Protein AF-A0AAW5KDQ7-F1 (afdb_monomer_lite)

pLDDT: mean 84.63, std 13.93, range [36.97, 95.44]

Structure (mmCIF, N/CA/C/O backbone):
data_AF-A0AAW5KDQ7-F1
#
_entry.id   AF-A0AAW5KDQ7-F1
#
loop_
_atom_site.group_PDB
_atom_site.id
_atom_site.type_symbol
_atom_site.label_atom_id
_atom_site.label_alt_id
_atom_site.label_comp_id
_atom_site.label_asym_id
_atom_site.label_entity_id
_atom_site.label_seq_id
_atom_site.pdbx_PDB_ins_code
_atom_site.Cartn_x
_atom_site.Cartn_y
_atom_site.Cartn_z
_atom_site.occupancy
_atom_site.B_iso_or_equiv
_atom_site.auth_seq_id
_atom_site.auth_comp_id
_atom_site.auth_asym_id
_atom_site.auth_atom_id
_atom_site.pdbx_PDB_model_num
ATOM 1 N N . MET A 1 1 ? -2.902 6.322 -20.252 1.00 59.44 1 MET A N 1
ATOM 2 C CA . MET A 1 1 ? -1.866 6.041 -19.230 1.00 59.44 1 MET A CA 1
ATOM 3 C C . MET A 1 1 ? -0.548 6.624 -19.722 1.00 59.44 1 MET A C 1
ATOM 5 O O . MET A 1 1 ? -0.317 6.558 -20.923 1.00 59.44 1 MET A O 1
ATOM 9 N N . SER A 1 2 ? 0.254 7.277 -18.873 1.00 84.69 2 SER A N 1
ATOM 10 C CA . SER A 1 2 ? 1.511 7.914 -19.305 1.00 84.69 2 SER A CA 1
ATOM 11 C C . SER A 1 2 ? 2.696 6.954 -19.170 1.00 84.69 2 SER A C 1
ATOM 13 O O . SER A 1 2 ? 2.757 6.176 -18.221 1.00 84.69 2 SER A O 1
ATOM 15 N N . MET A 1 3 ? 3.668 7.049 -20.084 1.00 85.94 3 MET A N 1
ATOM 16 C CA . MET A 1 3 ? 4.893 6.234 -20.058 1.00 85.94 3 MET A CA 1
ATOM 17 C C . MET A 1 3 ? 5.650 6.366 -18.724 1.00 85.94 3 MET A C 1
ATOM 19 O O . MET A 1 3 ? 6.120 5.379 -18.172 1.00 85.94 3 MET A O 1
ATOM 23 N N . ALA A 1 4 ? 5.703 7.574 -18.153 1.00 86.38 4 ALA A N 1
ATOM 24 C CA . ALA A 1 4 ? 6.317 7.809 -16.845 1.00 86.38 4 ALA A CA 1
ATOM 25 C C . ALA A 1 4 ? 5.598 7.065 -15.703 1.00 86.38 4 ALA A C 1
ATOM 27 O O . ALA A 1 4 ? 6.248 6.541 -14.799 1.00 86.38 4 ALA A O 1
ATOM 28 N N . GLY A 1 5 ? 4.263 6.983 -15.760 1.00 86.25 5 GLY A N 1
ATOM 29 C CA . GLY A 1 5 ? 3.470 6.217 -14.800 1.00 86.25 5 GLY A CA 1
ATOM 30 C C . GLY A 1 5 ? 3.750 4.717 -14.884 1.00 86.25 5 GLY A C 1
ATOM 31 O O . GLY A 1 5 ? 3.881 4.069 -13.848 1.00 86.25 5 GLY A O 1
ATOM 32 N N . GLU A 1 6 ? 3.911 4.175 -16.095 1.00 90.88 6 GLU A N 1
ATOM 33 C CA . GLU A 1 6 ? 4.278 2.764 -16.276 1.00 90.88 6 GLU A CA 1
ATOM 34 C C . GLU A 1 6 ? 5.692 2.460 -15.792 1.00 90.88 6 GLU A C 1
ATOM 36 O O . GLU A 1 6 ? 5.890 1.466 -15.098 1.00 90.88 6 GLU A O 1
ATOM 41 N N . ILE A 1 7 ? 6.661 3.338 -16.075 1.00 92.12 7 ILE A N 1
ATOM 42 C CA . ILE A 1 7 ? 8.038 3.185 -15.585 1.00 92.12 7 ILE A CA 1
ATOM 43 C C . ILE A 1 7 ? 8.063 3.147 -14.055 1.00 92.12 7 ILE A C 1
ATOM 45 O O . ILE A 1 7 ? 8.675 2.250 -13.481 1.00 92.12 7 ILE A O 1
ATOM 49 N N . ARG A 1 8 ? 7.354 4.065 -13.385 1.00 92.38 8 ARG A N 1
ATOM 50 C CA . ARG A 1 8 ? 7.271 4.083 -11.917 1.00 92.38 8 ARG A CA 1
ATOM 51 C C . ARG A 1 8 ? 6.611 2.811 -11.373 1.00 92.38 8 ARG A C 1
ATOM 53 O O . ARG A 1 8 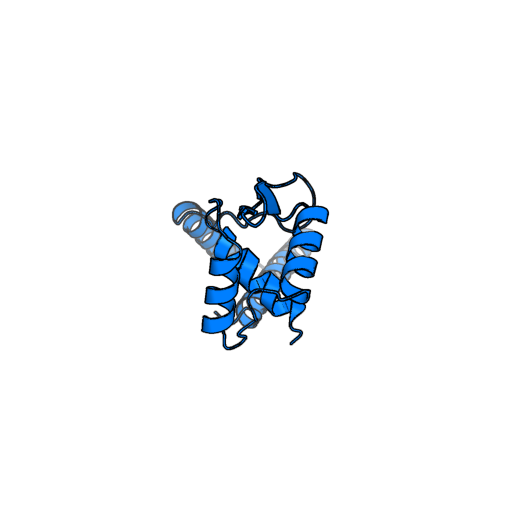? 7.084 2.255 -10.386 1.00 92.38 8 ARG A O 1
ATOM 60 N N . ARG A 1 9 ? 5.549 2.314 -12.021 1.00 90.38 9 ARG A N 1
ATOM 61 C CA . ARG A 1 9 ? 4.893 1.050 -11.636 1.00 90.38 9 ARG A CA 1
ATOM 62 C C . ARG A 1 9 ? 5.804 -0.164 -11.800 1.00 90.38 9 ARG A C 1
ATOM 64 O O . ARG A 1 9 ? 5.819 -1.017 -10.917 1.00 90.38 9 ARG A O 1
ATOM 71 N N . ALA A 1 10 ? 6.539 -0.247 -12.905 1.00 92.69 10 ALA A N 1
ATOM 72 C CA . ALA A 1 10 ? 7.488 -1.325 -13.151 1.00 92.69 10 ALA A CA 1
ATOM 73 C C . ALA A 1 10 ? 8.652 -1.278 -12.152 1.00 92.69 10 ALA A C 1
ATOM 75 O O . ALA A 1 10 ? 8.955 -2.290 -11.533 1.00 92.69 10 ALA A O 1
ATOM 76 N N . ALA A 1 11 ? 9.235 -0.100 -11.916 1.00 91.56 11 ALA A N 1
ATOM 77 C CA . ALA A 1 11 ? 10.316 0.081 -10.949 1.00 91.56 11 ALA A CA 1
ATOM 78 C C . ALA A 1 11 ? 9.894 -0.320 -9.527 1.00 91.56 11 ALA A C 1
ATOM 80 O O . ALA A 1 11 ? 10.592 -1.087 -8.875 1.00 91.56 11 ALA A O 1
ATOM 81 N N . ARG A 1 12 ? 8.716 0.125 -9.066 1.00 90.19 12 ARG A N 1
ATOM 82 C CA . ARG A 1 12 ? 8.183 -0.270 -7.750 1.00 90.19 12 ARG A CA 1
ATOM 83 C C . ARG A 1 12 ? 7.931 -1.768 -7.639 1.00 90.19 12 ARG A C 1
ATOM 85 O O . ARG A 1 12 ? 8.109 -2.314 -6.563 1.00 90.19 12 ARG A O 1
ATOM 92 N N . HIS A 1 13 ? 7.507 -2.416 -8.722 1.00 90.94 13 HIS A N 1
ATOM 93 C CA . HIS A 1 13 ? 7.322 -3.864 -8.728 1.00 90.94 13 HIS A CA 1
ATOM 94 C C . HIS A 1 13 ? 8.655 -4.609 -8.637 1.00 90.94 13 HIS A C 1
ATOM 96 O O . HIS A 1 13 ? 8.773 -5.516 -7.824 1.00 90.94 13 HIS A O 1
ATOM 102 N N . VAL A 1 14 ? 9.648 -4.205 -9.434 1.00 93.44 14 VAL A N 1
ATOM 103 C CA . VAL A 1 14 ? 10.977 -4.832 -9.443 1.00 93.44 14 VAL A CA 1
ATOM 104 C C . VAL A 1 14 ? 11.667 -4.665 -8.094 1.00 93.44 14 VAL A C 1
ATOM 106 O O . VAL A 1 14 ? 12.154 -5.639 -7.551 1.00 93.44 14 VAL A O 1
ATOM 109 N N . TYR A 1 15 ? 11.649 -3.466 -7.510 1.00 91.62 15 TYR A N 1
ATOM 110 C CA . TYR A 1 15 ? 12.357 -3.190 -6.255 1.00 91.62 15 TYR A CA 1
ATOM 111 C C . TYR A 1 15 ? 11.576 -3.592 -4.990 1.00 91.62 15 TYR A C 1
ATOM 113 O O . TYR A 1 15 ? 12.027 -3.311 -3.880 1.00 91.62 15 TYR A O 1
ATOM 121 N N . ALA A 1 16 ? 10.391 -4.200 -5.123 1.00 85.25 16 ALA A N 1
ATOM 122 C CA . ALA A 1 16 ? 9.498 -4.488 -3.996 1.00 85.25 16 ALA A CA 1
ATOM 123 C C . ALA A 1 16 ? 10.083 -5.478 -2.976 1.00 85.25 16 ALA A C 1
ATOM 125 O O . ALA A 1 16 ? 9.658 -5.485 -1.823 1.00 85.25 16 ALA A O 1
ATOM 126 N N . ASP A 1 17 ? 11.040 -6.312 -3.383 1.00 83.56 17 ASP A N 1
ATOM 127 C CA . ASP A 1 17 ? 11.721 -7.277 -2.512 1.00 83.56 17 ASP A CA 1
ATOM 128 C C . ASP A 1 17 ? 12.830 -6.639 -1.642 1.00 83.56 17 ASP A C 1
ATOM 130 O O . ASP A 1 17 ? 13.455 -7.315 -0.817 1.00 83.56 17 ASP A O 1
ATOM 134 N N . GLY A 1 18 ? 13.075 -5.333 -1.821 1.00 84.00 18 GLY A N 1
ATOM 135 C CA . GLY A 1 18 ? 14.098 -4.563 -1.117 1.00 84.00 18 GLY A CA 1
ATOM 136 C C . GLY A 1 18 ? 15.538 -4.887 -1.529 1.00 84.00 18 GLY A C 1
ATOM 137 O O . GLY A 1 18 ? 16.472 -4.359 -0.917 1.00 84.00 18 GLY A O 1
ATOM 138 N N . GLN A 1 19 ? 15.743 -5.738 -2.536 1.00 90.44 19 GLN A N 1
ATOM 139 C CA . GLN A 1 19 ? 17.062 -6.109 -3.033 1.00 90.44 19 GLN A CA 1
ATOM 140 C C . GLN A 1 19 ? 17.585 -5.098 -4.060 1.00 90.44 19 GLN A C 1
ATOM 142 O O . GLN A 1 19 ? 16.921 -4.142 -4.464 1.00 90.44 19 GLN A O 1
ATOM 147 N N . ALA A 1 20 ? 18.854 -5.274 -4.424 1.00 93.44 20 ALA A N 1
ATOM 148 C CA . ALA A 1 20 ? 19.516 -4.479 -5.443 1.00 93.44 20 ALA A CA 1
ATOM 149 C C . ALA A 1 20 ? 19.193 -5.027 -6.835 1.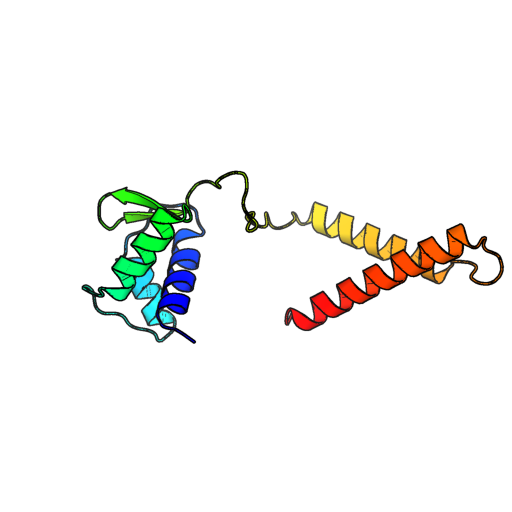00 93.44 20 ALA A C 1
ATOM 151 O O . ALA A 1 20 ? 19.491 -6.185 -7.116 1.00 93.44 20 ALA A O 1
ATOM 152 N N . HIS A 1 21 ? 18.693 -4.165 -7.713 1.00 95.44 21 HIS A N 1
ATOM 153 C CA . HIS A 1 21 ? 18.322 -4.517 -9.079 1.00 95.44 21 HIS A CA 1
ATOM 154 C C . HIS A 1 21 ? 18.926 -3.557 -10.093 1.00 95.44 21 HIS A C 1
ATOM 156 O O . HIS A 1 21 ? 19.124 -2.365 -9.831 1.00 95.44 21 HIS A O 1
ATOM 162 N N . GLU A 1 22 ? 19.196 -4.076 -11.282 1.00 94.44 22 GLU A N 1
ATOM 163 C CA . GLU A 1 22 ? 19.685 -3.299 -12.410 1.00 94.44 22 GLU A CA 1
ATOM 164 C C . GLU A 1 22 ? 18.536 -2.653 -13.191 1.00 94.44 22 GLU A C 1
ATOM 166 O O . GLU A 1 22 ? 17.431 -3.184 -13.302 1.00 94.44 22 GLU A O 1
ATOM 171 N N . ASN A 1 23 ? 18.826 -1.537 -13.866 1.00 91.81 23 ASN A N 1
ATOM 172 C CA . ASN A 1 23 ? 17.874 -0.907 -14.788 1.00 91.81 23 ASN A CA 1
ATOM 173 C C . ASN A 1 23 ? 17.345 -1.873 -15.862 1.00 91.81 23 ASN A C 1
ATOM 175 O O . ASN A 1 23 ? 16.261 -1.648 -16.398 1.00 91.81 23 ASN A O 1
ATOM 179 N N . ALA A 1 24 ? 18.114 -2.912 -16.211 1.00 92.69 24 ALA A N 1
ATOM 180 C CA . ALA A 1 24 ? 17.696 -3.937 -17.159 1.00 92.69 24 ALA A CA 1
ATOM 181 C C . ALA A 1 24 ? 16.418 -4.651 -16.706 1.00 92.69 24 ALA A C 1
ATOM 183 O O . ALA A 1 24 ? 15.504 -4.800 -17.509 1.00 92.69 24 ALA A O 1
ATOM 184 N N . GLU A 1 25 ? 16.303 -4.962 -15.419 1.00 94.81 25 GLU A N 1
ATOM 185 C CA . GLU A 1 25 ? 15.167 -5.694 -14.858 1.00 94.81 25 GLU A CA 1
ATOM 186 C C . GLU A 1 25 ? 13.878 -4.861 -14.913 1.00 94.81 25 GLU A C 1
ATOM 188 O O . GLU A 1 25 ? 12.807 -5.377 -15.232 1.00 94.81 25 GLU A O 1
ATOM 193 N N . VAL A 1 26 ? 13.983 -3.539 -14.722 1.00 94.25 26 VAL A N 1
ATOM 194 C CA . VAL A 1 26 ? 12.861 -2.603 -14.922 1.00 94.25 26 VAL A CA 1
ATOM 195 C C . VAL A 1 26 ? 12.425 -2.555 -16.387 1.00 94.25 26 VAL A C 1
ATOM 197 O O . VAL A 1 26 ? 11.230 -2.472 -16.672 1.00 94.25 26 VAL A O 1
ATOM 200 N N . ARG A 1 27 ? 13.366 -2.631 -17.336 1.00 94.25 27 ARG A N 1
ATOM 201 C CA . ARG A 1 27 ? 13.030 -2.698 -18.770 1.00 94.25 27 ARG A CA 1
ATOM 202 C C . ARG A 1 27 ? 12.359 -4.016 -19.129 1.00 94.25 27 ARG A C 1
ATOM 204 O O . ARG A 1 27 ? 11.405 -3.999 -19.901 1.00 94.25 27 ARG A O 1
ATOM 211 N N . ASP A 1 28 ? 12.825 -5.123 -18.565 1.00 95.06 28 ASP A N 1
ATOM 212 C CA . ASP A 1 28 ? 12.241 -6.442 -18.802 1.00 95.06 28 ASP A CA 1
ATOM 213 C C . ASP A 1 28 ? 10.813 -6.512 -18.252 1.00 95.06 28 ASP A C 1
ATOM 215 O O . ASP A 1 28 ? 9.917 -7.052 -18.901 1.00 95.06 28 ASP A O 1
ATOM 219 N N . GLU A 1 29 ? 10.571 -5.905 -17.088 1.00 93.81 29 GLU A N 1
ATOM 220 C CA . GLU A 1 29 ? 9.229 -5.751 -16.524 1.00 93.81 29 GLU A CA 1
ATOM 221 C C . GLU A 1 29 ? 8.331 -4.870 -17.407 1.00 93.81 29 GLU A C 1
ATOM 223 O O . GLU A 1 29 ? 7.181 -5.215 -17.681 1.00 93.81 29 GLU A O 1
ATOM 228 N N . LEU A 1 30 ? 8.854 -3.753 -17.915 1.00 92.81 30 LEU A N 1
ATOM 229 C CA . LEU A 1 30 ? 8.137 -2.889 -18.853 1.00 92.81 30 LEU A CA 1
ATOM 230 C C . LEU A 1 30 ? 7.791 -3.612 -20.163 1.00 92.81 30 LEU A C 1
ATOM 232 O O . LEU A 1 30 ? 6.663 -3.502 -20.643 1.00 92.81 30 LEU A O 1
ATOM 236 N N . ALA A 1 31 ? 8.720 -4.396 -20.714 1.00 93.38 31 ALA A N 1
ATOM 237 C CA . ALA A 1 31 ? 8.486 -5.211 -21.901 1.00 93.38 31 ALA A CA 1
ATOM 238 C C . ALA A 1 31 ? 7.407 -6.277 -21.652 1.00 93.38 31 ALA A C 1
ATOM 240 O O . ALA A 1 31 ? 6.497 -6.418 -22.470 1.00 93.38 31 ALA A O 1
ATOM 241 N N . ARG A 1 32 ? 7.440 -6.958 -20.494 1.00 91.94 32 ARG A N 1
ATOM 242 C CA . ARG A 1 32 ? 6.397 -7.913 -20.070 1.00 91.94 32 ARG A CA 1
ATOM 243 C C . ARG A 1 32 ? 5.011 -7.270 -19.968 1.00 91.94 32 ARG A C 1
ATOM 245 O O . ARG A 1 32 ? 4.017 -7.923 -20.270 1.00 91.94 32 ARG A O 1
ATOM 252 N N . ARG A 1 33 ? 4.938 -5.985 -19.613 1.00 88.81 33 ARG A N 1
ATOM 253 C CA . ARG A 1 33 ? 3.694 -5.193 -19.553 1.00 88.81 33 ARG A CA 1
ATOM 254 C C . ARG A 1 33 ? 3.257 -4.594 -20.895 1.00 88.81 33 ARG A C 1
ATOM 256 O O . ARG A 1 33 ? 2.260 -3.879 -20.932 1.00 88.81 33 ARG A O 1
ATOM 263 N N . GLY A 1 34 ? 3.980 -4.857 -21.986 1.00 89.81 34 GLY A N 1
ATOM 264 C CA . GLY A 1 34 ? 3.668 -4.321 -23.315 1.00 89.81 34 GLY A CA 1
ATOM 265 C C . GLY A 1 34 ? 4.184 -2.900 -23.573 1.00 89.81 34 GLY A C 1
ATOM 266 O O . GLY A 1 34 ? 3.758 -2.265 -24.534 1.00 89.81 34 GLY A O 1
ATOM 267 N N . PHE A 1 35 ? 5.115 -2.403 -22.753 1.00 89.75 35 PHE A N 1
ATOM 268 C CA . PHE A 1 35 ? 5.728 -1.074 -22.872 1.00 89.75 35 PHE A CA 1
ATOM 269 C C . PHE A 1 35 ? 7.252 -1.161 -23.060 1.00 89.75 35 PHE A C 1
ATOM 271 O O . PHE A 1 35 ? 8.001 -0.649 -22.229 1.00 89.75 35 PHE A O 1
ATOM 278 N N . PRO A 1 36 ? 7.759 -1.809 -24.123 1.00 90.69 36 PRO A N 1
ATOM 279 C CA . PRO A 1 36 ? 9.197 -1.946 -24.319 1.00 90.69 36 PRO A CA 1
ATOM 280 C C . PRO A 1 36 ? 9.869 -0.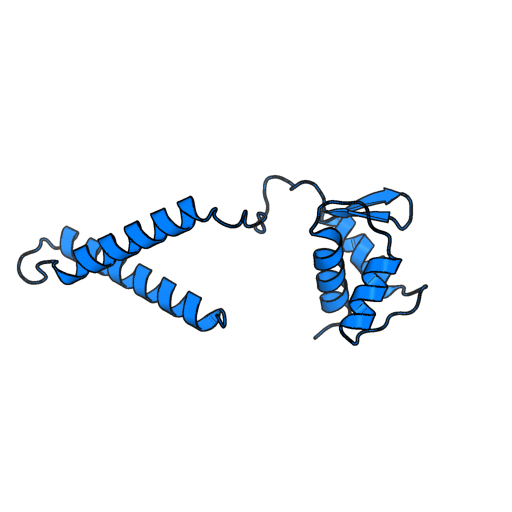572 -24.434 1.00 90.69 36 PRO A C 1
ATOM 282 O O . PRO A 1 36 ? 9.416 0.305 -25.173 1.00 90.69 36 PRO A O 1
ATOM 285 N N . VAL A 1 37 ? 10.974 -0.393 -23.712 1.00 89.75 37 VAL A N 1
ATOM 286 C CA . VAL A 1 37 ? 11.787 0.827 -23.742 1.00 89.75 37 VAL A CA 1
ATOM 287 C C . VAL A 1 37 ? 13.217 0.498 -24.179 1.00 89.75 37 VAL A C 1
ATOM 289 O O . VAL A 1 37 ? 13.766 -0.523 -23.759 1.00 89.75 37 VAL A O 1
ATOM 292 N N . PRO A 1 38 ? 13.847 1.347 -25.009 1.00 88.19 38 PRO A N 1
ATOM 293 C CA . PRO A 1 38 ? 15.211 1.118 -25.466 1.00 88.19 38 PRO A CA 1
ATOM 294 C C . PRO A 1 38 ? 16.221 1.269 -24.321 1.00 88.19 38 PRO A C 1
ATOM 296 O O . PRO A 1 38 ? 15.947 1.883 -23.282 1.00 88.19 38 PRO A O 1
ATOM 299 N N . SER A 1 39 ? 17.408 0.692 -24.501 1.00 83.38 39 SER A N 1
ATOM 300 C CA . SER A 1 39 ? 18.427 0.608 -23.452 1.00 83.38 39 SER A CA 1
ATOM 301 C C . SER A 1 39 ? 18.964 1.971 -23.003 1.00 83.38 39 SER A C 1
ATOM 303 O O . SER A 1 39 ? 19.351 2.123 -21.844 1.00 83.38 39 SER A O 1
ATOM 305 N N . ASP A 1 40 ? 18.931 2.959 -23.892 1.00 84.19 40 ASP A N 1
ATOM 306 C CA . ASP A 1 40 ? 19.368 4.341 -23.717 1.00 84.19 40 ASP A CA 1
ATOM 307 C C . ASP A 1 40 ? 18.218 5.311 -23.391 1.00 84.19 40 ASP A C 1
ATOM 309 O O . ASP A 1 40 ? 18.418 6.530 -23.412 1.00 84.19 40 ASP A O 1
ATOM 313 N N . SER A 1 41 ? 17.035 4.785 -23.047 1.00 87.88 41 SER A N 1
ATOM 314 C CA . SER A 1 41 ? 15.827 5.565 -22.770 1.00 87.88 41 SER A CA 1
ATOM 315 C C . SER A 1 41 ? 16.074 6.681 -21.750 1.00 87.88 41 SER A C 1
ATOM 317 O O . SER A 1 41 ? 16.265 6.452 -20.550 1.00 87.88 41 SER A O 1
ATOM 319 N N . ALA A 1 42 ? 16.018 7.927 -22.232 1.00 89.50 42 ALA A N 1
ATOM 320 C CA . ALA A 1 42 ? 16.091 9.114 -21.388 1.00 89.50 42 ALA A CA 1
ATOM 321 C C . ALA A 1 42 ? 14.915 9.182 -20.401 1.00 89.50 42 ALA A C 1
ATOM 323 O O . ALA A 1 42 ? 15.100 9.613 -19.266 1.00 89.50 42 ALA A O 1
ATOM 324 N N . ALA A 1 43 ? 13.737 8.694 -20.805 1.00 89.69 43 ALA A N 1
ATOM 325 C CA . ALA A 1 43 ? 12.552 8.643 -19.955 1.00 89.69 43 ALA A CA 1
ATOM 326 C C . ALA A 1 43 ? 12.758 7.716 -18.748 1.00 89.69 43 ALA A C 1
ATOM 328 O O . ALA A 1 43 ? 12.460 8.111 -17.625 1.00 89.69 43 ALA A O 1
ATOM 329 N N . LEU A 1 44 ? 13.332 6.524 -18.958 1.00 92.44 44 LEU A N 1
ATOM 330 C CA . LEU A 1 44 ? 13.648 5.598 -17.866 1.00 92.44 44 LEU A CA 1
ATOM 331 C C . LEU A 1 44 ? 14.630 6.233 -16.878 1.00 92.44 44 LEU A C 1
ATOM 333 O O . LEU A 1 44 ? 14.366 6.263 -15.678 1.00 92.44 44 LEU A O 1
ATOM 337 N N . ARG A 1 45 ? 15.734 6.795 -17.386 1.00 91.56 45 ARG A N 1
ATOM 338 C CA . ARG A 1 45 ? 16.735 7.468 -16.544 1.00 91.56 45 ARG A CA 1
ATOM 339 C C . ARG A 1 45 ? 16.133 8.630 -15.759 1.00 91.56 45 ARG A C 1
ATOM 341 O O . ARG A 1 45 ? 16.417 8.762 -14.577 1.00 91.56 45 ARG A O 1
ATOM 348 N N . SER A 1 46 ? 15.302 9.447 -16.404 1.00 93.06 46 SER A N 1
ATOM 349 C CA . SER A 1 46 ? 14.670 10.607 -15.775 1.00 93.06 46 SER A CA 1
ATOM 350 C C . SER A 1 46 ? 13.698 10.203 -14.668 1.00 93.06 46 SER A C 1
ATOM 352 O O . SER A 1 46 ? 13.745 10.792 -13.594 1.00 93.06 46 SER A O 1
ATOM 354 N N . VAL A 1 47 ? 12.871 9.175 -14.881 1.00 93.81 47 VAL A N 1
ATOM 355 C CA . VAL A 1 47 ? 11.926 8.707 -13.854 1.00 93.81 47 VAL A CA 1
ATOM 356 C C . VAL A 1 47 ? 12.660 8.075 -12.675 1.00 93.81 47 VAL A C 1
ATOM 358 O O . VAL A 1 47 ? 12.349 8.397 -11.535 1.00 93.81 47 VAL A O 1
ATOM 361 N N . LEU A 1 48 ? 13.670 7.232 -12.920 1.00 93.31 48 LEU A N 1
ATOM 362 C CA . LEU A 1 48 ? 14.475 6.655 -11.837 1.00 93.31 48 LEU A CA 1
ATOM 363 C C . LEU A 1 48 ? 15.262 7.732 -11.074 1.00 93.31 48 LEU A C 1
ATOM 365 O O . LEU A 1 48 ? 15.395 7.650 -9.857 1.00 93.31 48 LEU A O 1
ATOM 369 N N . HIS A 1 49 ? 15.741 8.771 -11.765 1.00 92.25 49 HIS A N 1
ATOM 370 C CA . HIS A 1 49 ? 16.358 9.930 -11.120 1.00 92.25 49 HIS A CA 1
ATOM 371 C C . HIS A 1 49 ? 15.371 10.658 -10.206 1.00 92.25 49 HIS A C 1
ATOM 373 O O . HIS A 1 49 ? 15.695 10.906 -9.052 1.00 92.25 49 HIS A O 1
ATOM 379 N N . GLN A 1 50 ? 14.157 10.933 -10.689 1.00 92.38 50 GLN A N 1
ATOM 380 C CA . GLN A 1 50 ? 13.112 11.573 -9.889 1.00 92.38 50 GLN A CA 1
ATOM 381 C C . GLN A 1 50 ? 12.718 10.723 -8.680 1.00 92.38 50 GLN A C 1
ATOM 383 O O . GLN A 1 50 ? 12.642 11.244 -7.578 1.00 92.38 50 GLN A O 1
ATOM 388 N N . MET A 1 51 ? 12.525 9.412 -8.856 1.00 92.06 51 MET A N 1
ATOM 389 C CA . MET A 1 51 ? 12.219 8.499 -7.748 1.00 92.06 51 MET A CA 1
ATOM 390 C C . MET A 1 51 ? 13.331 8.496 -6.692 1.00 92.06 51 MET A C 1
ATOM 392 O O . MET A 1 51 ? 13.047 8.452 -5.500 1.00 92.06 51 MET A O 1
ATOM 396 N N . LYS A 1 52 ? 14.597 8.585 -7.120 1.00 92.00 52 LYS A N 1
ATOM 397 C CA . LYS A 1 52 ? 15.741 8.732 -6.215 1.00 92.00 52 LYS A CA 1
ATOM 398 C C . LYS A 1 52 ? 15.710 10.076 -5.478 1.00 92.00 52 LYS A C 1
ATOM 400 O O . LYS A 1 52 ? 15.914 10.104 -4.272 1.00 92.00 52 LYS A O 1
ATOM 405 N N . GLU A 1 53 ? 15.470 11.185 -6.180 1.00 90.94 53 GLU A N 1
ATOM 406 C CA . GLU A 1 53 ? 15.352 12.521 -5.567 1.00 90.94 53 GLU A CA 1
ATOM 407 C C . GLU A 1 53 ? 14.195 12.604 -4.565 1.00 90.94 53 GLU A C 1
ATOM 409 O O . GLU A 1 53 ? 14.299 13.305 -3.564 1.00 90.94 53 GLU A O 1
ATOM 414 N N . GLN A 1 54 ? 13.120 11.859 -4.819 1.00 87.25 54 GLN A N 1
ATOM 415 C CA . GLN A 1 54 ? 11.953 11.730 -3.947 1.00 87.25 54 GLN A CA 1
ATOM 416 C C . GLN A 1 54 ? 12.171 10.760 -2.776 1.00 87.25 54 GLN A C 1
ATOM 418 O O . GLN A 1 54 ? 11.261 10.577 -1.976 1.00 87.25 54 GLN A O 1
ATOM 423 N N . GLY A 1 55 ? 13.340 10.119 -2.676 1.00 85.06 55 GLY A N 1
ATOM 424 C CA . GLY A 1 55 ? 13.631 9.159 -1.612 1.00 85.06 55 GLY A CA 1
ATOM 425 C C . GLY A 1 55 ? 12.859 7.841 -1.720 1.00 85.06 55 GLY A C 1
ATOM 426 O O . GLY A 1 55 ? 12.857 7.073 -0.769 1.00 85.06 55 GLY A O 1
ATOM 427 N N . GLU A 1 56 ? 12.221 7.544 -2.860 1.00 88.19 56 GLU A N 1
ATOM 428 C CA . GLU A 1 56 ? 11.531 6.262 -3.073 1.00 88.19 56 GLU A CA 1
ATOM 429 C C . GLU A 1 56 ? 12.537 5.111 -3.250 1.00 88.19 56 GLU A C 1
ATOM 431 O O . GLU A 1 56 ? 12.276 3.969 -2.873 1.00 88.19 56 GLU A O 1
ATOM 436 N N . ILE A 1 57 ? 13.689 5.403 -3.862 1.00 91.19 57 ILE A N 1
ATOM 437 C CA . ILE A 1 57 ? 14.733 4.424 -4.178 1.00 91.19 57 ILE A CA 1
ATOM 438 C C . ILE A 1 57 ? 16.120 4.975 -3.855 1.00 91.19 57 ILE A C 1
ATOM 440 O O . ILE A 1 57 ? 16.393 6.166 -3.999 1.00 91.19 57 ILE A O 1
ATOM 444 N N . GLU A 1 58 ? 17.034 4.085 -3.495 1.00 91.88 58 GLU A N 1
ATOM 445 C CA . GLU A 1 58 ? 18.437 4.397 -3.248 1.00 91.88 58 GLU A CA 1
ATOM 446 C C . GLU A 1 58 ? 19.299 3.935 -4.421 1.00 91.88 58 GLU A C 1
ATOM 448 O O . GLU A 1 58 ? 19.135 2.833 -4.944 1.00 91.88 58 GLU A O 1
ATOM 453 N N . LEU A 1 59 ? 20.255 4.774 -4.824 1.00 93.00 59 LEU A N 1
ATOM 454 C CA . LEU A 1 59 ? 21.279 4.409 -5.801 1.00 93.00 59 LEU A CA 1
ATOM 455 C C . LEU A 1 59 ? 22.452 3.750 -5.070 1.00 93.00 59 LEU A C 1
ATOM 457 O O . LEU A 1 59 ? 23.138 4.418 -4.300 1.00 93.00 59 LEU A O 1
ATOM 461 N N . LEU A 1 60 ? 22.724 2.479 -5.362 1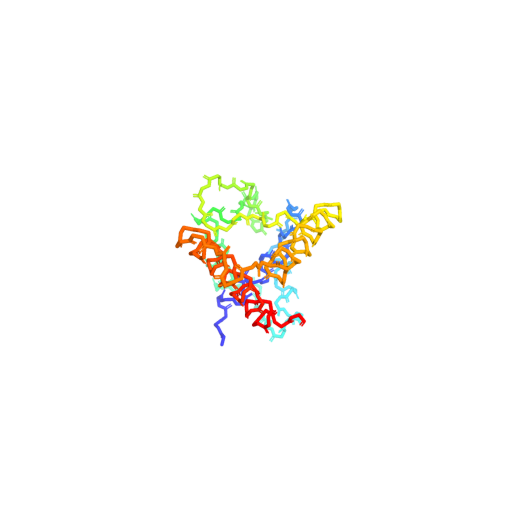.00 90.44 60 LEU A N 1
ATOM 462 C CA . LEU A 1 60 ? 23.858 1.756 -4.771 1.00 90.44 60 LEU A CA 1
ATOM 463 C C . LEU A 1 60 ? 25.138 1.948 -5.589 1.00 90.44 60 LEU A C 1
ATOM 465 O O . LEU A 1 60 ? 26.221 2.163 -5.052 1.00 90.44 60 LEU A O 1
ATOM 469 N N . ARG A 1 61 ? 25.005 1.878 -6.915 1.00 91.25 61 ARG A N 1
ATOM 470 C CA . ARG A 1 61 ? 26.058 2.134 -7.908 1.00 91.25 61 ARG A CA 1
ATOM 471 C C . ARG A 1 61 ? 25.395 2.509 -9.238 1.00 91.25 61 ARG A C 1
ATOM 473 O O . ARG A 1 61 ? 24.200 2.259 -9.385 1.00 91.25 61 ARG A O 1
ATOM 480 N N . PRO A 1 62 ? 26.109 3.098 -10.213 1.00 89.19 62 PRO A N 1
ATOM 481 C CA . PRO A 1 62 ? 25.502 3.525 -11.473 1.00 89.19 62 PRO A CA 1
ATOM 482 C C . PRO A 1 62 ? 24.654 2.423 -12.127 1.00 89.19 62 PRO A C 1
ATOM 484 O O . PRO A 1 62 ? 25.161 1.350 -12.439 1.00 89.19 6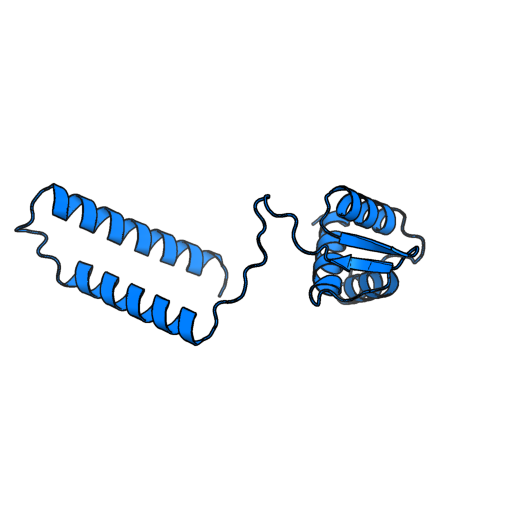2 PRO A O 1
ATOM 487 N N . GLY A 1 63 ? 23.359 2.697 -12.315 1.00 88.38 63 GLY A N 1
ATOM 488 C CA . GLY A 1 63 ? 22.412 1.765 -12.935 1.00 88.38 63 GLY A CA 1
ATOM 489 C C . GLY A 1 63 ? 21.869 0.654 -12.030 1.00 88.38 63 GLY A C 1
ATOM 490 O O . GLY A 1 63 ? 21.148 -0.199 -12.541 1.00 88.38 63 GLY A O 1
ATOM 491 N N . VAL A 1 64 ? 22.190 0.669 -10.731 1.00 93.69 64 VAL A N 1
ATOM 492 C CA . VAL A 1 64 ? 21.701 -0.301 -9.742 1.00 93.69 64 VAL A CA 1
ATOM 493 C C . VAL A 1 64 ? 21.041 0.417 -8.576 1.00 93.69 64 VAL A C 1
ATOM 495 O O . VAL A 1 64 ? 21.670 1.232 -7.890 1.00 93.69 64 VAL A O 1
ATOM 498 N N . TYR A 1 65 ? 19.779 0.077 -8.347 1.00 94.19 65 TYR A N 1
ATOM 499 C CA . TYR A 1 65 ? 18.923 0.703 -7.353 1.00 94.19 65 TYR A CA 1
ATOM 500 C C . TYR A 1 65 ? 18.309 -0.347 -6.434 1.00 94.19 65 TYR A C 1
ATOM 502 O O . TYR A 1 65 ? 18.209 -1.517 -6.790 1.00 94.19 65 TYR A O 1
ATOM 510 N N . ARG A 1 66 ? 17.878 0.092 -5.258 1.00 92.31 66 ARG A N 1
ATOM 511 C CA . ARG A 1 66 ? 16.983 -0.666 -4.380 1.00 92.31 66 ARG A CA 1
ATOM 512 C C . ARG A 1 66 ? 15.891 0.253 -3.856 1.00 92.31 66 ARG A C 1
ATOM 514 O O . ARG A 1 66 ? 16.048 1.474 -3.908 1.00 92.31 66 ARG A O 1
ATOM 521 N N . LEU A 1 67 ? 14.822 -0.313 -3.314 1.00 90.25 67 LEU A N 1
ATOM 522 C CA . LEU A 1 67 ? 13.839 0.470 -2.571 1.00 90.25 67 LEU A CA 1
ATOM 523 C C . LEU A 1 67 ? 14.508 1.109 -1.345 1.00 90.25 67 LEU A C 1
ATOM 525 O O . LEU A 1 67 ? 15.287 0.446 -0.655 1.00 90.25 67 LEU A O 1
ATOM 529 N N . ALA A 1 68 ? 14.242 2.391 -1.097 1.00 85.31 68 ALA A N 1
ATOM 530 C CA . ALA A 1 68 ? 14.751 3.054 0.097 1.00 85.31 68 ALA A CA 1
ATOM 531 C C . ALA A 1 68 ? 14.094 2.446 1.344 1.00 85.31 68 ALA A C 1
ATOM 533 O O . ALA A 1 68 ? 12.884 2.200 1.357 1.00 85.31 68 ALA A O 1
ATOM 534 N N . ALA A 1 69 ? 14.878 2.194 2.395 1.00 66.50 69 ALA A N 1
ATOM 535 C CA . ALA A 1 69 ? 14.315 1.794 3.681 1.00 66.50 69 ALA A CA 1
ATOM 536 C C . ALA A 1 69 ? 13.547 3.002 4.233 1.00 66.50 69 ALA A C 1
ATOM 538 O O . ALA A 1 69 ? 14.158 4.030 4.501 1.00 66.50 69 ALA A O 1
ATOM 539 N N . ALA A 1 70 ? 12.217 2.878 4.288 1.00 56.31 70 ALA A N 1
ATOM 540 C CA . ALA A 1 70 ? 11.236 3.934 4.538 1.00 56.31 70 ALA A CA 1
ATOM 541 C C . ALA A 1 70 ? 11.787 5.199 5.225 1.00 56.31 70 ALA A C 1
ATOM 543 O O . ALA A 1 70 ? 12.199 5.160 6.385 1.00 56.31 70 ALA A O 1
ATOM 544 N N . MET A 1 71 ? 11.707 6.341 4.532 1.00 45.09 71 MET A N 1
ATOM 545 C CA . MET A 1 71 ? 11.659 7.630 5.215 1.00 45.09 71 MET A CA 1
ATOM 546 C C . MET A 1 71 ? 10.436 7.609 6.136 1.00 45.09 71 MET A C 1
ATOM 548 O O . MET A 1 71 ? 9.298 7.537 5.670 1.00 45.09 71 MET A O 1
ATOM 552 N N . GLU A 1 72 ? 10.670 7.624 7.446 1.00 41.56 72 GLU A N 1
ATOM 553 C CA . GLU A 1 72 ? 9.634 7.900 8.434 1.00 41.56 72 GLU A CA 1
ATOM 554 C C . GLU A 1 72 ? 9.003 9.260 8.103 1.00 41.56 72 GLU A C 1
ATOM 556 O O . GLU A 1 72 ? 9.621 10.306 8.291 1.00 41.56 72 GLU A O 1
ATOM 561 N N . GLY A 1 73 ? 7.771 9.235 7.595 1.00 41.91 73 GLY A N 1
ATOM 562 C CA . GLY A 1 73 ? 6.940 10.425 7.433 1.00 41.91 73 GLY A CA 1
ATOM 563 C C . GLY A 1 73 ? 6.772 10.916 5.998 1.00 41.91 73 GLY A C 1
ATOM 564 O O . GLY A 1 73 ? 7.235 11.999 5.674 1.00 41.91 73 GLY A O 1
ATOM 565 N N . ASP A 1 74 ? 6.047 10.169 5.166 1.00 36.97 74 ASP A N 1
ATOM 566 C CA . ASP A 1 74 ? 5.090 10.737 4.205 1.00 36.97 74 ASP A CA 1
ATOM 567 C C . ASP A 1 74 ? 4.137 9.622 3.725 1.00 36.97 74 ASP A C 1
ATOM 569 O O . ASP A 1 74 ? 4.502 8.450 3.772 1.00 36.97 74 ASP A O 1
ATOM 573 N N . GLU A 1 75 ? 2.911 9.964 3.328 1.00 42.78 75 GLU A N 1
ATOM 574 C CA . GLU A 1 75 ? 1.664 9.156 3.260 1.00 42.78 75 GLU A CA 1
ATOM 575 C C . GLU A 1 75 ? 1.621 7.837 2.427 1.00 42.78 75 GLU A C 1
ATOM 577 O O . GLU A 1 75 ? 0.575 7.442 1.911 1.00 42.78 75 GLU A O 1
ATOM 582 N N . THR A 1 76 ? 2.709 7.078 2.307 1.00 45.28 76 THR A N 1
ATOM 583 C CA . THR A 1 76 ? 2.748 5.755 1.655 1.00 45.28 76 THR A CA 1
ATOM 584 C C . THR A 1 76 ? 3.548 4.753 2.480 1.00 45.28 76 THR A C 1
ATOM 586 O O . THR A 1 76 ? 4.500 4.140 2.001 1.00 45.28 76 THR A O 1
ATOM 589 N N . ALA A 1 77 ? 3.161 4.574 3.747 1.00 39.94 77 ALA A N 1
ATOM 590 C CA . ALA A 1 77 ? 3.694 3.484 4.556 1.00 39.94 77 ALA A CA 1
ATOM 591 C C . ALA A 1 77 ? 3.560 2.157 3.778 1.00 39.94 77 ALA A C 1
ATOM 593 O O . ALA A 1 77 ? 2.492 1.911 3.199 1.00 39.94 77 ALA A O 1
ATOM 594 N N . PRO A 1 78 ? 4.602 1.302 3.739 1.00 40.72 78 PRO A N 1
ATOM 595 C CA . PRO A 1 78 ? 4.435 -0.053 3.246 1.00 40.72 78 PRO A CA 1
ATOM 596 C C . PRO A 1 78 ? 3.306 -0.658 4.069 1.00 40.72 78 PRO A C 1
ATOM 598 O O . PRO A 1 78 ? 3.389 -0.714 5.296 1.00 40.72 78 PRO A O 1
ATOM 601 N N . VAL A 1 79 ? 2.216 -1.040 3.403 1.00 51.12 79 VAL A N 1
ATOM 602 C CA . VAL A 1 79 ? 1.183 -1.847 4.039 1.00 51.12 79 VAL A CA 1
ATOM 603 C C . VAL A 1 79 ? 1.893 -3.140 4.386 1.00 51.12 79 VAL A C 1
ATOM 605 O O . VAL A 1 79 ? 2.060 -3.997 3.522 1.00 51.12 79 VAL A O 1
ATOM 608 N N . THR A 1 80 ? 2.387 -3.261 5.617 1.00 52.69 80 THR A N 1
ATOM 609 C CA . THR A 1 80 ? 2.702 -4.562 6.180 1.00 52.69 80 THR A CA 1
ATOM 610 C C . THR A 1 80 ? 1.408 -5.347 6.044 1.00 52.69 80 THR A C 1
ATOM 612 O O . THR A 1 80 ? 0.398 -4.951 6.636 1.00 52.69 80 THR A O 1
ATOM 615 N N . PRO A 1 81 ? 1.366 -6.374 5.177 1.00 64.94 81 PRO A N 1
ATOM 616 C CA . PRO A 1 81 ? 0.159 -7.156 5.045 1.00 64.94 81 PRO A CA 1
ATOM 617 C C . PRO A 1 81 ? -0.136 -7.721 6.428 1.00 64.94 81 PRO A C 1
ATOM 619 O O . PRO A 1 81 ? 0.762 -8.262 7.076 1.00 64.94 81 PRO A O 1
ATOM 622 N N . PHE A 1 82 ? -1.375 -7.543 6.888 1.00 70.62 82 PHE A N 1
ATOM 623 C CA . PHE A 1 82 ? -1.819 -8.151 8.132 1.00 70.62 82 PHE A CA 1
ATOM 624 C C . PHE A 1 82 ? -1.431 -9.628 8.116 1.00 70.62 82 PHE A C 1
ATOM 626 O O . PHE A 1 82 ? -1.687 -10.341 7.138 1.00 70.62 82 PHE A O 1
ATOM 633 N N . SER A 1 83 ? -0.832 -10.099 9.203 1.00 84.19 83 SER A N 1
ATOM 634 C CA . SER A 1 83 ? -0.709 -11.530 9.434 1.00 84.19 83 SER A CA 1
ATOM 635 C C . SER A 1 83 ? -2.102 -12.172 9.423 1.00 84.19 83 SER A C 1
ATOM 637 O O . SER A 1 83 ? -3.122 -11.522 9.679 1.00 84.19 83 SER A O 1
ATOM 639 N N . LEU A 1 84 ? -2.173 -13.478 9.147 1.00 81.75 84 LEU A N 1
ATOM 640 C CA . LEU A 1 84 ? -3.448 -14.203 9.187 1.00 81.75 84 LEU A CA 1
ATOM 641 C C . LEU A 1 84 ? -4.136 -14.083 10.558 1.00 81.75 84 LEU A C 1
ATOM 643 O O . LEU A 1 84 ? -5.365 -14.061 10.627 1.00 81.75 84 LEU A O 1
ATOM 647 N N . GLU A 1 85 ? -3.356 -13.973 11.636 1.00 85.19 85 GLU A N 1
ATOM 648 C CA . GLU A 1 85 ? -3.867 -13.773 12.992 1.00 85.19 85 GLU A CA 1
ATOM 649 C C . GLU A 1 85 ? -4.481 -12.384 13.180 1.00 85.19 85 GLU A C 1
ATOM 651 O O . GLU A 1 85 ? -5.599 -12.280 13.689 1.00 85.19 85 GLU A O 1
ATOM 656 N N . GLU A 1 86 ? -3.809 -11.327 12.718 1.00 83.56 86 GLU A N 1
ATOM 657 C CA . GLU A 1 86 ? -4.336 -9.959 12.777 1.00 83.56 86 GLU A CA 1
ATOM 658 C C . GLU A 1 86 ? -5.594 -9.810 11.914 1.00 83.56 86 GLU A C 1
ATOM 660 O O . GLU A 1 86 ? -6.595 -9.251 12.365 1.00 83.56 86 GLU A O 1
ATOM 665 N N . LEU A 1 87 ? -5.604 -10.398 10.713 1.00 86.75 87 LEU A N 1
ATOM 666 C CA . LEU A 1 87 ? -6.781 -10.387 9.845 1.00 86.75 87 LEU A CA 1
ATOM 667 C C . LEU A 1 87 ? -7.961 -11.135 10.485 1.00 86.75 87 LEU A C 1
ATOM 669 O O . LEU A 1 87 ? -9.106 -10.677 10.427 1.00 86.75 87 LEU A O 1
ATOM 673 N N . ALA A 1 88 ? -7.701 -12.277 11.128 1.00 84.94 88 ALA A N 1
ATOM 674 C CA . ALA A 1 88 ? -8.723 -13.023 11.853 1.00 84.94 88 ALA A CA 1
ATOM 675 C C . ALA A 1 88 ? -9.254 -12.244 13.069 1.00 84.94 88 ALA A C 1
ATOM 677 O O . ALA A 1 88 ? -10.456 -12.293 13.352 1.00 84.94 88 ALA A O 1
ATOM 678 N N . ALA A 1 89 ? -8.388 -11.517 13.779 1.00 89.25 89 ALA A N 1
ATOM 679 C CA . ALA A 1 89 ? -8.779 -10.666 14.897 1.00 89.25 89 ALA A CA 1
ATOM 680 C C . ALA A 1 89 ? -9.675 -9.505 14.437 1.00 89.25 89 ALA A C 1
ATOM 682 O O . ALA A 1 89 ? -10.752 -9.302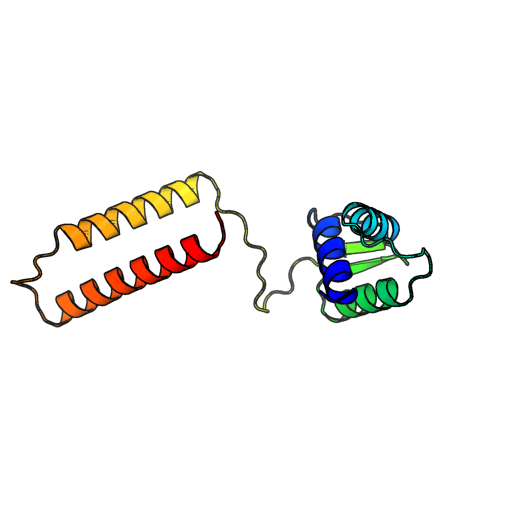 15.009 1.00 89.25 89 ALA A O 1
ATOM 683 N N . GLU A 1 90 ? -9.298 -8.810 13.362 1.00 88.25 90 GLU A N 1
ATOM 684 C CA . GLU A 1 90 ? -10.101 -7.719 12.802 1.00 88.25 90 GLU A CA 1
ATOM 685 C C . GLU A 1 90 ? -11.437 -8.217 12.242 1.00 88.25 90 GLU A C 1
ATOM 687 O O . GLU A 1 90 ? -12.483 -7.617 12.507 1.00 88.25 90 GLU A O 1
ATOM 692 N N . LYS A 1 91 ? -11.457 -9.378 11.573 1.00 88.75 91 LYS A N 1
ATOM 693 C CA . LYS A 1 91 ? -12.709 -10.016 11.138 1.00 88.75 91 LYS A CA 1
ATOM 694 C C . LYS A 1 91 ? -13.655 -10.265 12.317 1.00 88.75 91 LYS A C 1
ATOM 696 O O . LYS A 1 91 ? -14.821 -9.875 12.257 1.00 88.75 91 LYS A O 1
ATOM 701 N N . ARG A 1 92 ? -13.165 -10.858 13.412 1.00 90.31 92 ARG A N 1
ATOM 702 C CA . ARG A 1 92 ? -13.979 -11.106 14.621 1.00 90.31 92 ARG A CA 1
ATOM 703 C C . ARG A 1 92 ? -14.501 -9.807 15.236 1.00 90.31 92 ARG A C 1
ATOM 705 O O . ARG A 1 92 ? -15.624 -9.762 15.739 1.00 90.31 92 ARG A O 1
ATOM 712 N N . ARG A 1 93 ? -13.696 -8.743 15.216 1.00 90.31 93 ARG A N 1
ATOM 713 C CA . ARG A 1 93 ? -14.088 -7.422 15.722 1.00 90.31 93 ARG A CA 1
ATOM 714 C C . ARG A 1 93 ? -15.202 -6.795 14.878 1.00 90.31 93 ARG A C 1
ATOM 716 O O . ARG A 1 93 ? -16.152 -6.240 15.440 1.00 90.31 93 ARG A O 1
ATOM 723 N N . LEU A 1 94 ? -15.117 -6.922 13.555 1.00 90.75 94 LEU A N 1
ATOM 724 C CA . LEU A 1 94 ? -16.165 -6.491 12.629 1.00 90.75 94 LEU A CA 1
ATOM 725 C C . LEU A 1 94 ? -17.461 -7.274 12.846 1.00 90.75 94 LEU A C 1
ATOM 727 O O . LEU A 1 94 ? -18.518 -6.665 12.998 1.00 90.75 94 LEU A O 1
ATOM 731 N N . GLU A 1 95 ? -17.385 -8.603 12.945 1.00 91.88 95 GLU A N 1
ATOM 732 C CA . GLU A 1 95 ? -18.542 -9.464 13.227 1.00 91.88 95 GLU A CA 1
ATOM 733 C C . GLU A 1 95 ? -19.235 -9.073 14.538 1.00 91.88 95 GLU A C 1
ATOM 735 O O . GLU A 1 95 ? -20.460 -8.930 14.574 1.00 91.88 95 GLU A O 1
ATOM 740 N N . ARG A 1 96 ? -18.459 -8.813 15.599 1.00 93.12 96 ARG A N 1
ATOM 741 C CA . ARG A 1 96 ? -18.991 -8.332 16.882 1.00 93.12 96 ARG A CA 1
ATOM 742 C C . ARG A 1 96 ? -19.704 -6.991 16.732 1.00 93.12 96 ARG A C 1
ATOM 744 O O . ARG A 1 96 ? -20.816 -6.845 17.222 1.00 93.12 96 ARG A O 1
ATOM 751 N N . THR A 1 97 ? -19.096 -6.035 16.033 1.00 91.00 97 THR A N 1
ATOM 752 C CA . THR A 1 97 ? -19.671 -4.692 15.849 1.00 91.00 97 THR A CA 1
ATOM 753 C C . THR A 1 97 ? -20.962 -4.743 15.029 1.00 91.00 97 THR A C 1
ATOM 755 O O . THR A 1 97 ? -21.939 -4.075 15.360 1.00 91.00 97 THR A O 1
ATOM 758 N N . ILE A 1 98 ? -21.008 -5.578 13.986 1.00 91.62 98 ILE A N 1
ATOM 759 C CA . ILE A 1 98 ? -22.231 -5.833 13.214 1.00 91.62 98 ILE A CA 1
ATOM 760 C C . ILE A 1 98 ? -23.313 -6.419 14.122 1.00 91.62 98 ILE A C 1
ATOM 762 O O . ILE A 1 98 ? -24.466 -5.991 14.058 1.00 91.62 98 ILE A O 1
ATOM 766 N N . GLN A 1 99 ? -22.956 -7.385 14.971 1.00 92.81 99 GLN A N 1
ATOM 767 C CA . GLN A 1 99 ? -23.908 -7.999 15.885 1.00 92.81 99 GLN A CA 1
ATOM 768 C C . GLN A 1 99 ? -24.433 -7.000 16.922 1.00 92.81 99 GLN A C 1
ATOM 770 O O . GLN A 1 99 ? -25.641 -6.957 17.130 1.00 92.81 99 GLN A O 1
ATOM 775 N N . GLU A 1 100 ? -23.566 -6.164 17.504 1.00 91.19 100 GLU A N 1
ATOM 776 C CA . GLU A 1 100 ? -23.945 -5.078 18.422 1.00 91.19 100 GLU A CA 1
ATOM 777 C C . GLU A 1 100 ? -24.998 -4.157 17.800 1.00 91.19 100 GLU A C 1
ATOM 779 O O . GLU A 1 100 ? -26.000 -3.855 18.437 1.00 91.19 100 GLU A O 1
ATOM 784 N N . ILE A 1 101 ? -24.807 -3.750 16.542 1.00 90.38 101 ILE A N 1
ATOM 785 C CA . ILE A 1 101 ? -25.748 -2.872 15.830 1.00 90.38 101 ILE A CA 1
ATOM 786 C C . ILE A 1 101 ? -27.069 -3.591 15.534 1.00 90.38 101 ILE A C 1
ATOM 788 O O . ILE A 1 101 ? -28.136 -2.988 15.641 1.00 90.38 101 ILE A O 1
ATOM 792 N N . LYS A 1 102 ? -27.021 -4.878 15.166 1.00 89.12 102 LYS A N 1
ATOM 793 C CA . LYS A 1 102 ? -28.224 -5.675 14.875 1.00 89.12 102 LYS A CA 1
ATOM 794 C C . LYS A 1 102 ? -29.127 -5.848 16.093 1.00 89.12 102 LYS A C 1
ATOM 796 O O . LYS A 1 102 ? -30.342 -5.869 15.928 1.00 89.12 102 LYS A O 1
ATOM 801 N N . VAL A 1 103 ? -28.543 -6.001 17.281 1.00 92.06 103 VAL A N 1
ATOM 802 C CA . VAL A 1 103 ? -29.290 -6.202 18.536 1.00 92.06 103 VAL A CA 1
ATOM 803 C C . VAL A 1 103 ? -29.499 -4.909 19.326 1.00 92.06 103 VAL A C 1
ATOM 805 O O . VAL A 1 103 ? -30.060 -4.955 20.418 1.00 92.06 103 VAL A O 1
ATOM 808 N N . PHE A 1 104 ? -29.042 -3.769 18.802 1.00 91.00 104 PHE A N 1
ATOM 809 C CA . PHE A 1 104 ? -29.192 -2.472 19.450 1.00 91.00 104 PHE A CA 1
ATOM 810 C C . PHE A 1 104 ? -30.674 -2.094 19.573 1.00 91.00 104 PHE A C 1
ATOM 812 O O . PHE A 1 104 ? -31.426 -2.173 18.599 1.00 91.00 104 PHE A O 1
ATOM 819 N N . ASP A 1 105 ? -31.096 -1.664 20.764 1.00 90.00 105 ASP A N 1
ATOM 820 C CA . ASP A 1 105 ? -32.463 -1.198 21.000 1.00 90.00 105 ASP A CA 1
ATOM 821 C C . ASP A 1 105 ? -32.620 0.243 20.502 1.00 90.00 105 ASP A C 1
ATOM 823 O O . ASP A 1 105 ? -32.425 1.216 21.228 1.00 90.00 105 ASP A O 1
ATOM 827 N N . TRP A 1 106 ? -32.985 0.365 19.226 1.00 88.25 106 TRP A N 1
ATOM 828 C CA . TRP A 1 106 ? -33.194 1.644 18.545 1.00 88.25 106 TRP A CA 1
ATOM 829 C C . TRP A 1 106 ? -34.353 2.474 19.108 1.00 88.25 106 TRP A C 1
ATOM 831 O O . TRP A 1 106 ? -34.459 3.656 18.783 1.00 88.25 106 TRP A O 1
ATOM 841 N N . LEU A 1 107 ? -35.249 1.864 19.889 1.00 86.38 107 LEU A N 1
ATOM 842 C CA . LEU A 1 107 ? -36.435 2.525 20.434 1.00 86.38 107 LEU A CA 1
ATOM 843 C C . LEU A 1 107 ? -36.195 3.042 21.852 1.00 86.38 107 LEU A C 1
ATOM 845 O O . LEU A 1 107 ? -36.835 4.009 22.263 1.00 86.38 107 LEU A O 1
ATOM 849 N N . ARG A 1 108 ? -35.304 2.392 22.607 1.00 88.75 108 ARG A N 1
ATOM 850 C CA . ARG A 1 108 ? -35.016 2.706 24.011 1.00 88.75 108 ARG A CA 1
ATOM 851 C C . ARG A 1 108 ? -33.524 2.917 24.229 1.00 88.75 108 ARG A C 1
ATOM 853 O O . ARG A 1 108 ? -32.881 2.204 24.993 1.00 88.75 108 ARG A O 1
ATOM 860 N N . CYS A 1 109 ? -32.996 3.942 23.580 1.00 86.62 109 CYS A N 1
ATOM 861 C CA . CYS A 1 109 ? -31.627 4.401 23.761 1.00 86.62 109 CYS A CA 1
ATOM 862 C C . CYS A 1 109 ? -31.604 5.907 24.025 1.00 86.62 109 CYS A C 1
ATOM 864 O O . CYS A 1 109 ? -32.476 6.645 23.564 1.00 86.62 109 CYS A O 1
ATOM 866 N N . SER A 1 110 ? -30.589 6.378 24.743 1.00 91.69 110 SER A N 1
ATOM 867 C CA . SER A 1 110 ? -30.307 7.810 24.834 1.00 91.69 110 SER A CA 1
ATOM 868 C C . SER A 1 110 ? -29.850 8.368 23.483 1.00 91.69 110 SER A C 1
ATOM 870 O O . SER A 1 110 ? -29.314 7.641 22.643 1.00 91.69 110 SER A O 1
ATOM 872 N N . ASP A 1 111 ? -29.976 9.681 23.290 1.00 91.50 111 ASP A N 1
ATOM 873 C CA . ASP A 1 111 ? -29.488 10.346 22.074 1.00 91.50 111 ASP A CA 1
ATOM 874 C C . ASP A 1 111 ? -27.985 10.115 21.847 1.00 91.50 111 ASP A C 1
ATOM 876 O O . ASP A 1 111 ? -27.535 9.956 20.712 1.00 91.50 111 ASP A O 1
ATOM 880 N N . ALA A 1 112 ? -27.203 10.023 22.928 1.00 90.75 112 ALA A N 1
ATOM 881 C CA . ALA A 1 112 ? -25.774 9.732 22.861 1.00 90.75 112 ALA A CA 1
ATOM 882 C C . ALA A 1 112 ? -25.491 8.303 22.364 1.00 90.75 112 ALA A C 1
ATOM 884 O O . ALA A 1 112 ? -24.585 8.089 21.557 1.00 90.75 112 ALA A O 1
ATOM 885 N N . GLU A 1 113 ? -26.258 7.316 22.826 1.00 89.06 113 GLU A N 1
ATOM 886 C CA . GLU A 1 113 ? -26.142 5.928 22.368 1.00 89.06 113 GLU A CA 1
ATOM 887 C C . GLU A 1 113 ? -26.609 5.781 20.919 1.00 89.06 113 GLU A C 1
ATOM 889 O O . GLU A 1 113 ? -25.935 5.128 20.120 1.00 89.06 113 GLU A O 1
ATOM 894 N N . LEU A 1 114 ? -27.705 6.454 20.561 1.00 91.06 114 LEU A N 1
ATOM 895 C CA . LEU A 1 114 ? -28.229 6.492 19.200 1.00 91.06 114 LEU A CA 1
ATOM 896 C C . LEU A 1 114 ? -27.208 7.075 18.220 1.00 91.06 114 LEU A C 1
ATOM 898 O O . LEU A 1 114 ? -26.982 6.516 17.144 1.00 91.06 114 LEU A O 1
ATOM 902 N N . GLN A 1 115 ? -26.571 8.186 18.593 1.00 91.44 115 GLN A N 1
ATOM 903 C CA . GLN A 1 115 ? -25.555 8.834 17.771 1.00 91.44 115 GLN A CA 1
ATOM 904 C C . GLN A 1 115 ? -24.339 7.923 17.563 1.00 91.44 115 GLN A C 1
ATOM 906 O O . GLN A 1 115 ? -23.917 7.710 16.425 1.00 91.44 115 GLN A O 1
ATOM 911 N N . ARG A 1 116 ? -23.840 7.286 18.629 1.00 88.94 116 ARG A N 1
ATOM 912 C CA . ARG A 1 116 ? -22.733 6.317 18.537 1.00 88.94 116 ARG A CA 1
ATOM 913 C C . ARG A 1 116 ? -23.083 5.116 17.655 1.00 88.94 116 ARG A C 1
ATOM 915 O O . ARG A 1 116 ? -22.248 4.664 16.873 1.00 88.94 116 ARG A O 1
ATOM 922 N N . ALA A 1 117 ? -24.306 4.591 17.757 1.00 89.12 117 ALA A N 1
ATOM 923 C CA . ALA A 1 117 ? -24.762 3.480 16.922 1.00 89.12 117 ALA A CA 1
ATOM 924 C C . ALA A 1 117 ? -24.824 3.873 15.435 1.00 89.12 117 ALA A C 1
ATOM 926 O O . ALA A 1 117 ? -24.395 3.103 14.571 1.00 89.12 117 ALA A O 1
ATOM 927 N N . ARG A 1 118 ? -25.289 5.092 15.130 1.00 90.62 118 ARG A N 1
ATOM 928 C CA . ARG A 1 118 ? -25.313 5.644 13.765 1.00 90.62 118 ARG A CA 1
ATOM 929 C C . ARG A 1 118 ? -23.917 5.829 13.186 1.00 90.62 118 ARG A C 1
ATOM 931 O O . ARG A 1 118 ? -23.697 5.456 12.037 1.00 90.62 118 ARG A O 1
ATOM 938 N N . GLU A 1 119 ? -22.978 6.352 13.967 1.00 91.81 119 GLU A N 1
ATOM 939 C CA . GLU A 1 119 ? -21.581 6.518 13.546 1.00 91.81 119 GLU A CA 1
ATOM 940 C C . GLU A 1 119 ? -20.930 5.172 13.223 1.00 91.81 119 GLU A C 1
ATOM 942 O O . GLU A 1 119 ? -20.357 5.006 12.145 1.00 91.81 119 GLU A O 1
ATOM 947 N N . LYS A 1 120 ? -21.099 4.172 14.101 1.00 89.62 120 LYS A N 1
ATOM 948 C CA . LYS A 1 120 ? -20.620 2.805 13.846 1.00 89.62 120 LYS A CA 1
ATOM 949 C C . LYS A 1 120 ? -21.231 2.221 12.564 1.00 89.62 120 LYS A C 1
ATOM 951 O O . LYS A 1 120 ? -20.512 1.652 11.745 1.00 89.62 120 LYS A O 1
ATOM 956 N N . ALA A 1 121 ? -22.541 2.377 12.361 1.00 90.62 121 ALA A N 1
ATOM 957 C CA . ALA A 1 121 ? -23.223 1.893 11.161 1.00 90.62 121 ALA A CA 1
ATOM 958 C C . ALA A 1 121 ? -22.755 2.609 9.880 1.00 90.62 121 ALA A C 1
ATOM 960 O O . ALA A 1 121 ? -22.578 1.966 8.842 1.00 90.62 121 ALA A O 1
ATOM 961 N N . ALA A 1 122 ? -22.521 3.922 9.947 1.00 90.75 122 ALA A N 1
ATOM 962 C CA . ALA A 1 122 ? -22.004 4.704 8.829 1.00 90.75 122 ALA A CA 1
ATOM 963 C C . ALA A 1 122 ? -20.590 4.257 8.438 1.00 90.75 122 ALA A C 1
ATOM 965 O O . ALA A 1 122 ? -20.327 4.050 7.252 1.00 90.75 122 ALA A O 1
ATOM 966 N N . LEU A 1 123 ? -19.715 4.034 9.422 1.00 89.19 123 LEU A N 1
ATOM 967 C CA . LEU A 1 123 ? -18.353 3.559 9.188 1.00 89.19 123 LEU A CA 1
ATOM 968 C C . LEU A 1 123 ? -18.346 2.182 8.506 1.00 89.19 123 LEU A C 1
ATOM 970 O O . LEU A 1 123 ? -17.669 2.000 7.497 1.00 89.19 123 LEU A O 1
ATOM 974 N N . LEU A 1 124 ? -19.160 1.233 8.984 1.00 91.19 124 LEU A N 1
ATOM 975 C CA . LEU A 1 124 ? -19.287 -0.088 8.351 1.00 91.19 124 LEU A CA 1
ATOM 976 C C . LEU A 1 124 ? -19.751 0.007 6.893 1.00 91.19 124 LEU A C 1
ATOM 978 O O . LEU A 1 124 ? -19.270 -0.733 6.035 1.00 91.19 124 LEU A O 1
ATOM 982 N N . ARG A 1 125 ? -20.673 0.929 6.596 1.00 90.12 125 ARG A N 1
ATOM 983 C CA . ARG A 1 125 ? -21.156 1.148 5.230 1.00 90.12 125 ARG A CA 1
ATOM 984 C C . ARG A 1 125 ? -20.068 1.728 4.327 1.00 90.12 125 ARG A C 1
ATOM 986 O O . ARG A 1 125 ? -19.908 1.253 3.208 1.00 90.12 125 ARG A O 1
ATOM 993 N N . GLN A 1 126 ? -19.296 2.693 4.825 1.00 89.75 126 GLN A N 1
ATOM 994 C CA . GLN A 1 126 ? -18.144 3.242 4.104 1.00 89.75 126 GLN A CA 1
ATOM 995 C C . GLN A 1 126 ? -17.102 2.159 3.807 1.00 89.75 126 GLN A C 1
ATOM 997 O O . GLN A 1 126 ? -16.637 2.060 2.675 1.00 89.75 126 GLN A O 1
ATOM 1002 N N . MET A 1 127 ? -16.787 1.304 4.786 1.00 87.44 127 MET A N 1
ATOM 1003 C CA . MET A 1 127 ? -15.872 0.174 4.589 1.00 87.44 127 MET A CA 1
ATOM 1004 C C . MET A 1 127 ? -16.379 -0.791 3.509 1.00 87.44 127 MET A C 1
ATOM 1006 O O . MET A 1 127 ? -15.608 -1.198 2.643 1.00 87.44 127 MET A O 1
ATOM 1010 N N . ALA A 1 128 ? -17.674 -1.122 3.512 1.00 86.62 128 ALA A N 1
ATOM 1011 C CA . ALA A 1 128 ? -18.268 -1.984 2.490 1.00 86.62 128 ALA A CA 1
ATOM 1012 C C . ALA A 1 128 ? -18.185 -1.371 1.080 1.00 86.62 128 ALA A C 1
ATOM 1014 O O . ALA A 1 128 ? -17.903 -2.078 0.113 1.00 86.62 128 ALA A O 1
ATOM 1015 N N . ASP A 1 129 ? -18.404 -0.060 0.956 1.00 86.69 129 ASP A N 1
ATOM 1016 C CA . ASP A 1 129 ? -18.289 0.637 -0.325 1.00 86.69 129 ASP A CA 1
ATOM 1017 C C . ASP A 1 129 ? -16.832 0.722 -0.808 1.00 86.69 129 ASP A C 1
ATOM 1019 O O . ASP A 1 129 ? -16.589 0.586 -2.007 1.00 86.69 129 ASP A O 1
ATOM 1023 N N . LEU A 1 130 ? -15.862 0.894 0.098 1.00 82.12 130 LEU A N 1
ATOM 1024 C CA . LEU A 1 130 ? -14.433 0.843 -0.233 1.00 82.12 130 LEU A CA 1
ATOM 1025 C C . LEU A 1 130 ? -14.025 -0.541 -0.748 1.00 82.12 130 LEU A C 1
ATOM 1027 O O . LEU A 1 130 ? -13.383 -0.625 -1.791 1.00 82.12 130 LEU A O 1
ATOM 1031 N N . LEU A 1 131 ? -14.454 -1.613 -0.075 1.00 80.62 131 LEU A N 1
ATOM 1032 C CA . LEU A 1 131 ? -14.186 -2.987 -0.511 1.00 80.62 131 LEU A CA 1
ATOM 1033 C C . LEU A 1 131 ? -14.805 -3.283 -1.883 1.00 80.62 131 LEU A C 1
ATOM 1035 O O . LEU A 1 131 ? -14.148 -3.879 -2.726 1.00 80.62 131 LEU A O 1
ATOM 1039 N N . ARG A 1 132 ? -16.032 -2.810 -2.144 1.00 80.69 132 ARG A N 1
ATOM 1040 C CA . ARG A 1 132 ? -16.689 -2.977 -3.453 1.00 80.69 132 ARG A CA 1
ATOM 1041 C C . ARG A 1 132 ? -15.954 -2.243 -4.580 1.00 80.69 132 ARG A C 1
ATOM 1043 O O . ARG A 1 132 ? -15.964 -2.710 -5.708 1.00 80.69 132 ARG A O 1
ATOM 1050 N N . ARG A 1 133 ? -15.364 -1.077 -4.299 1.00 77.88 133 ARG A N 1
ATOM 1051 C CA . ARG A 1 133 ? -14.619 -0.274 -5.289 1.00 77.88 133 ARG A CA 1
ATOM 1052 C C . ARG A 1 133 ? -13.203 -0.782 -5.542 1.00 77.88 133 ARG A C 1
ATOM 1054 O O . ARG A 1 133 ? -12.597 -0.372 -6.523 1.00 77.88 133 ARG A O 1
ATOM 1061 N N . ALA A 1 134 ? -12.670 -1.603 -4.644 1.00 71.75 134 ALA A N 1
ATOM 1062 C CA . ALA A 1 134 ? -11.319 -2.135 -4.741 1.00 71.75 134 ALA A CA 1
ATOM 1063 C C . ALA A 1 134 ? -11.189 -3.321 -5.721 1.00 71.75 134 ALA A C 1
ATOM 1065 O O . ALA A 1 134 ? -10.083 -3.835 -5.846 1.00 71.75 134 ALA A O 1
ATOM 1066 N N . ASP A 1 135 ? -12.272 -3.734 -6.402 1.00 49.28 135 ASP A N 1
ATOM 1067 C CA . ASP A 1 135 ? -12.322 -4.892 -7.316 1.00 49.28 135 ASP A CA 1
ATOM 1068 C C . ASP A 1 135 ? -11.620 -6.143 -6.738 1.00 49.28 135 ASP A C 1
ATOM 1070 O O . ASP A 1 135 ? -10.758 -6.751 -7.375 1.00 49.28 135 ASP A O 1
ATOM 1074 N N . LEU A 1 136 ? -11.994 -6.514 -5.504 1.00 47.97 136 LEU A N 1
ATOM 1075 C CA . LEU A 1 136 ? -11.793 -7.866 -4.962 1.00 47.97 136 LEU A CA 1
ATOM 1076 C C . LEU A 1 136 ? -12.957 -8.783 -5.350 1.00 47.97 136 LEU A C 1
ATOM 1078 O O . LEU A 1 136 ? -14.119 -8.313 -5.288 1.00 47.97 136 LEU A O 1
#

Foldseek 3Di:
DDPLVLLVVLVCVQQVVQDKDFLVSSQVSCVVVVRHDDPPDPSNVVSVVVCVVVQQWDDPDVRIIHGHPDDPDDDCDPPPDDDPVRVVVVVVVLVVLVVCLVPDPCPDDDPVVNVVSVVSVVVVVVVVVVVVVVVD

Secondary structure (DSSP, 8-state):
--HHHHHHHHHHHHGGGSS-EEHHHHHHHHHHTT----TT-HHHHHHHHHHHHTTSEEEEETTEEEE----SSSS-----PPPHHHHHHHHHHHHHHHHHHHT--SSS--HHHHHHHHHHHHHHHHHHHHHHHTT-

Organism: NCBI:txid1720313

Radius of gyration: 22.76 Å; chains: 1; bounding box: 62×27×50 Å

Sequence (136 aa):
MSMAGEIRRAARHVYADGQAHENAEVRDELARRGFPVPSDSAALRSVLHQMKEQGEIELLRPGVYRLAAAMEGDETAPVTPFSLEELAAEKRRLERTIQEIKVFDWLRCSDAELQRAREKAALLRQMADLLRRADL